Protein AF-A0A529JZS5-F1 (afdb_monomer_lite)

Secondary structure (DSSP, 8-state):
-PPP-S----S-GGGSSTTHHHHHHHHHHHHHHHHHHHHHHTTSS---SSS-HHHHHHHHIIIIIHHHH--

Foldseek 3Di:
DDDPPADDDDDDPQPRDPLSVLVVVLVVLLVVLVVVLVCQVVVNDPPPDPDRSVVSSVCCCVPPNVVSNPD

pLDDT: mean 90.31, std 7.39, range [58.66, 97.0]

Radius of gyration: 17.36 Å; chains: 1; bounding box: 34×27×52 Å

Sequence (71 aa):
MGIPRLRAYSGPAFLSYGFRPFFFLGALHAGLSVMLWLPMYAGELDAHSAFVPVDWHVHEMLFGYLPAIVT

Structure (mmCIF, N/CA/C/O backbone):
data_AF-A0A529JZS5-F1
#
_entry.id   AF-A0A529JZS5-F1
#
loop_
_atom_site.group_PDB
_atom_site.id
_atom_site.type_symbol
_atom_site.label_atom_id
_atom_site.label_alt_id
_atom_site.label_comp_id
_atom_site.label_asym_id
_atom_site.label_entity_id
_atom_site.label_seq_id
_atom_site.pdbx_PDB_ins_code
_atom_site.Cartn_x
_atom_site.Cartn_y
_atom_site.Cartn_z
_atom_site.occupancy
_atom_site.B_iso_or_equiv
_atom_site.auth_seq_id
_atom_site.auth_comp_id
_atom_site.auth_asym_id
_atom_site.auth_atom_id
_atom_site.pdbx_PDB_model_num
ATOM 1 N N . MET A 1 1 ? -14.467 -19.284 31.645 1.00 58.66 1 MET A N 1
ATOM 2 C CA . MET A 1 1 ? -15.060 -18.511 30.532 1.00 58.66 1 MET A CA 1
ATOM 3 C C . MET A 1 1 ? -14.766 -17.044 30.806 1.00 58.66 1 MET A C 1
ATOM 5 O O . MET A 1 1 ? -15.129 -16.576 31.876 1.00 58.66 1 MET A O 1
ATOM 9 N N . GLY A 1 2 ? -13.982 -16.373 29.960 1.00 74.19 2 GLY A N 1
ATOM 10 C CA . GLY A 1 2 ? -13.572 -14.988 30.217 1.00 74.19 2 GLY A CA 1
ATOM 11 C C . GLY A 1 2 ? -14.755 -14.028 30.104 1.00 74.19 2 GLY A C 1
ATOM 12 O O . GLY A 1 2 ? -15.587 -14.193 29.215 1.00 74.19 2 GLY A O 1
ATOM 13 N N . ILE A 1 3 ? -14.834 -13.041 30.999 1.00 78.69 3 ILE A N 1
ATOM 14 C CA . ILE A 1 3 ? -15.843 -11.976 30.928 1.00 78.69 3 ILE A CA 1
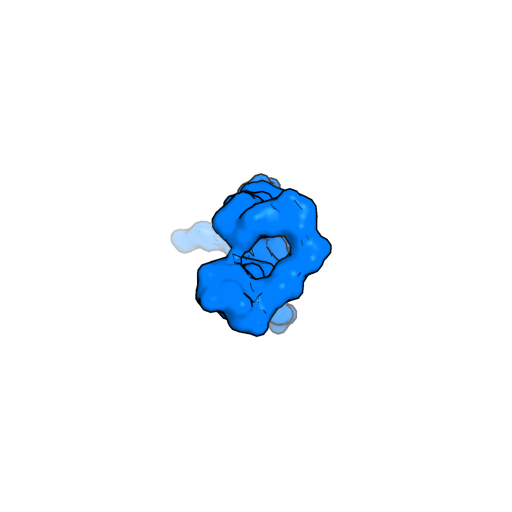ATOM 15 C C . ILE A 1 3 ? -15.648 -11.231 29.595 1.00 78.69 3 ILE A C 1
ATOM 17 O O . ILE A 1 3 ? -14.541 -10.734 29.354 1.00 78.69 3 ILE A O 1
ATOM 21 N N . PRO A 1 4 ? -16.670 -11.134 28.723 1.00 75.56 4 PRO A N 1
ATOM 22 C CA . PRO A 1 4 ? -16.561 -10.384 27.478 1.00 75.56 4 PRO A CA 1
ATOM 23 C C . PRO A 1 4 ? -16.240 -8.920 27.791 1.00 75.56 4 PRO A C 1
ATOM 25 O O . PRO A 1 4 ? -17.018 -8.233 28.448 1.00 75.56 4 PRO A O 1
ATOM 28 N N . ARG A 1 5 ? -15.074 -8.436 27.348 1.00 77.12 5 ARG A N 1
ATOM 29 C CA . ARG A 1 5 ? -14.627 -7.056 27.619 1.00 77.12 5 ARG A CA 1
ATOM 30 C C . ARG A 1 5 ? -15.153 -6.034 26.612 1.00 77.12 5 ARG A C 1
ATOM 32 O O . ARG A 1 5 ? -14.904 -4.844 26.768 1.00 77.12 5 ARG A O 1
ATOM 39 N N . LEU A 1 6 ? -15.853 -6.495 25.579 1.00 77.62 6 LEU A N 1
ATOM 40 C CA . LEU A 1 6 ? -16.305 -5.680 24.460 1.00 77.62 6 LEU A CA 1
ATOM 41 C C . LEU A 1 6 ? -17.825 -5.664 24.404 1.00 77.62 6 LEU A C 1
ATOM 43 O O . LEU A 1 6 ? -18.481 -6.681 24.632 1.00 77.62 6 LEU A O 1
ATOM 47 N N . ARG A 1 7 ? -18.377 -4.494 24.076 1.00 81.00 7 ARG A N 1
ATOM 48 C CA . ARG A 1 7 ? -19.810 -4.331 23.844 1.00 81.00 7 ARG A CA 1
ATOM 49 C C . ARG A 1 7 ? -20.228 -5.219 22.675 1.00 81.00 7 ARG A C 1
ATOM 51 O O . ARG A 1 7 ? -19.540 -5.251 21.658 1.00 81.00 7 ARG A O 1
ATOM 58 N N . ALA A 1 8 ? -21.365 -5.898 22.810 1.00 80.81 8 ALA A N 1
ATOM 59 C CA . ALA A 1 8 ? -21.976 -6.598 21.688 1.00 80.81 8 ALA A CA 1
ATOM 60 C C . ALA A 1 8 ? -22.253 -5.583 20.567 1.00 80.81 8 ALA A C 1
ATOM 62 O O . ALA A 1 8 ? -23.069 -4.675 20.728 1.00 80.81 8 ALA A O 1
ATOM 63 N N . TYR A 1 9 ? -21.512 -5.701 19.469 1.00 84.12 9 TYR A N 1
ATOM 64 C CA . TYR A 1 9 ? -21.631 -4.844 18.298 1.00 84.12 9 TYR A CA 1
ATOM 65 C C . TYR A 1 9 ? -22.342 -5.619 17.190 1.00 84.12 9 TYR A C 1
ATOM 67 O O . TYR A 1 9 ? -21.906 -6.707 16.823 1.00 84.12 9 TYR A O 1
ATOM 75 N N . SER A 1 10 ? -23.434 -5.061 16.672 1.00 87.19 10 SER A N 1
ATOM 76 C CA . SER A 1 10 ? -24.289 -5.678 15.646 1.00 87.19 10 SER A CA 1
ATOM 77 C C . SER A 1 10 ? -24.164 -5.028 14.263 1.00 87.19 10 SER A C 1
ATOM 79 O O . SER A 1 10 ? -24.923 -5.370 13.359 1.00 87.19 10 SER A O 1
ATOM 81 N N . GLY A 1 11 ? -23.247 -4.071 14.088 1.00 88.50 11 GLY A N 1
ATOM 82 C CA . GLY A 1 11 ? -23.023 -3.401 12.807 1.00 88.50 11 GLY A CA 1
ATOM 83 C C . GLY A 1 11 ? -22.043 -4.144 11.882 1.00 88.50 11 GLY A C 1
ATOM 84 O O . GLY A 1 11 ? -21.646 -5.277 12.166 1.00 88.50 11 GLY A O 1
ATOM 85 N N . PRO A 1 12 ? -21.616 -3.509 10.775 1.00 88.88 12 PRO A N 1
ATOM 86 C CA . PRO A 1 12 ? -20.708 -4.112 9.799 1.00 88.88 12 PRO A CA 1
ATOM 87 C C . PRO A 1 12 ? -19.394 -4.598 10.421 1.00 88.88 12 PRO A C 1
ATOM 89 O O . PRO A 1 12 ? -18.722 -3.857 11.137 1.00 88.88 12 PRO A O 1
ATOM 92 N N . ALA A 1 13 ? -18.981 -5.830 10.108 1.00 87.19 13 ALA A N 1
ATOM 93 C CA . ALA A 1 13 ? -17.837 -6.478 10.757 1.00 87.19 13 ALA A CA 1
ATOM 94 C C . ALA A 1 13 ? -16.537 -5.654 10.690 1.00 87.19 13 ALA A C 1
ATOM 96 O O . ALA A 1 13 ? -15.781 -5.624 11.659 1.0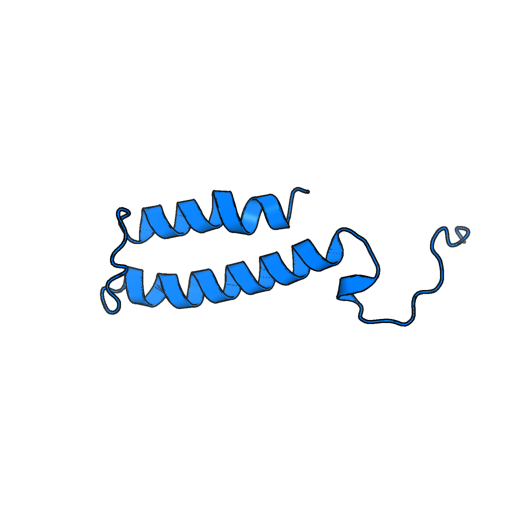0 87.19 13 ALA A O 1
ATOM 97 N N . PHE A 1 14 ? -16.284 -4.948 9.587 1.00 86.81 14 PHE A N 1
ATOM 98 C CA . PHE A 1 14 ? -15.082 -4.126 9.433 1.00 86.81 14 PHE A CA 1
ATOM 99 C C . PHE A 1 14 ? -15.090 -2.847 10.291 1.00 86.81 14 PHE A C 1
ATOM 101 O O . PHE A 1 14 ? -14.029 -2.281 10.501 1.00 86.81 14 PHE A O 1
ATOM 108 N N . LEU A 1 15 ? -16.233 -2.418 10.843 1.00 88.81 15 LEU A N 1
ATOM 109 C CA . LEU A 1 15 ? -16.346 -1.279 11.770 1.00 88.81 15 LEU A CA 1
ATOM 110 C C . LEU A 1 15 ? -16.361 -1.700 13.246 1.00 88.81 15 LEU A C 1
ATOM 112 O O . LEU A 1 15 ? -16.465 -0.857 14.135 1.00 88.81 15 LEU A O 1
ATOM 116 N N . SER A 1 16 ? -16.276 -2.999 13.539 1.00 86.12 16 SER A N 1
ATOM 117 C CA . SER A 1 16 ? -16.475 -3.485 14.907 1.00 86.12 16 SER A CA 1
ATOM 118 C C . SER A 1 16 ? -15.301 -3.199 15.853 1.00 86.12 16 SER A C 1
ATOM 120 O O . SER A 1 16 ? -15.440 -3.384 17.058 1.00 86.12 16 SER A O 1
ATOM 122 N N . TYR A 1 17 ? -14.141 -2.809 15.322 1.00 84.56 17 TYR A N 1
ATOM 123 C CA . TYR A 1 17 ? -12.964 -2.383 16.082 1.00 84.56 17 TYR A CA 1
ATOM 124 C C . TYR A 1 17 ? -12.276 -1.244 15.343 1.00 84.56 17 TYR A C 1
ATOM 126 O O . TYR A 1 17 ? -12.289 -1.232 14.116 1.00 84.56 17 TYR A O 1
ATOM 134 N N . GLY A 1 18 ? -11.606 -0.349 16.073 1.00 85.69 18 GLY A N 1
ATOM 135 C CA . GLY A 1 18 ? -10.930 0.813 15.482 1.00 85.69 18 GLY A CA 1
ATOM 136 C C . GLY A 1 18 ? -9.886 0.470 14.413 1.00 85.69 18 GLY A C 1
ATOM 137 O O . GLY A 1 18 ? -9.711 1.237 13.477 1.00 85.69 18 GLY A O 1
ATOM 138 N N . PHE A 1 19 ? -9.252 -0.703 14.500 1.00 88.56 19 PHE A N 1
ATOM 139 C CA . PHE A 1 19 ? -8.219 -1.142 13.555 1.00 88.56 19 PHE A CA 1
ATOM 140 C C . PHE A 1 19 ? -8.770 -1.859 12.310 1.00 88.56 19 PHE A C 1
ATOM 142 O O . PHE A 1 19 ? -8.143 -1.852 11.256 1.00 88.56 19 PHE A O 1
ATOM 149 N N . ARG A 1 20 ? -9.956 -2.481 12.385 1.00 90.56 20 ARG A N 1
ATOM 150 C CA . ARG A 1 20 ? -10.505 -3.309 11.288 1.00 90.56 20 ARG A CA 1
ATOM 151 C C . ARG A 1 20 ? -10.763 -2.558 9.974 1.00 90.56 20 ARG A C 1
ATOM 153 O O . ARG A 1 20 ? -10.576 -3.192 8.934 1.00 90.56 20 ARG A O 1
ATOM 160 N N . PRO A 1 21 ? -11.132 -1.262 9.969 1.00 93.75 21 PRO A N 1
ATOM 161 C CA . PRO A 1 21 ? -11.243 -0.506 8.730 1.00 93.75 21 PRO A CA 1
ATOM 162 C C . PRO A 1 21 ? -9.908 -0.426 7.989 1.00 93.75 21 PRO A C 1
ATOM 164 O O . PRO A 1 21 ? -9.895 -0.583 6.773 1.00 93.75 21 PRO A O 1
ATOM 167 N N . PHE A 1 22 ? -8.793 -0.259 8.708 1.00 94.25 22 PHE A N 1
ATOM 168 C CA . PHE A 1 22 ? -7.462 -0.183 8.106 1.00 94.25 22 PHE A CA 1
ATOM 169 C C . PHE A 1 22 ? -7.061 -1.511 7.463 1.00 94.25 22 PHE A C 1
ATOM 171 O O . PHE A 1 22 ? -6.688 -1.519 6.297 1.00 94.25 22 PHE A O 1
ATOM 178 N N . PHE A 1 23 ? -7.281 -2.647 8.134 1.00 93.06 23 PHE A N 1
ATOM 179 C CA . PHE A 1 23 ? -7.055 -3.966 7.526 1.00 93.06 23 PHE A CA 1
ATOM 180 C C . PHE A 1 23 ? -7.905 -4.202 6.272 1.00 93.06 23 PHE A C 1
ATOM 182 O O . PHE A 1 23 ? -7.418 -4.745 5.283 1.00 93.06 23 PHE A O 1
ATOM 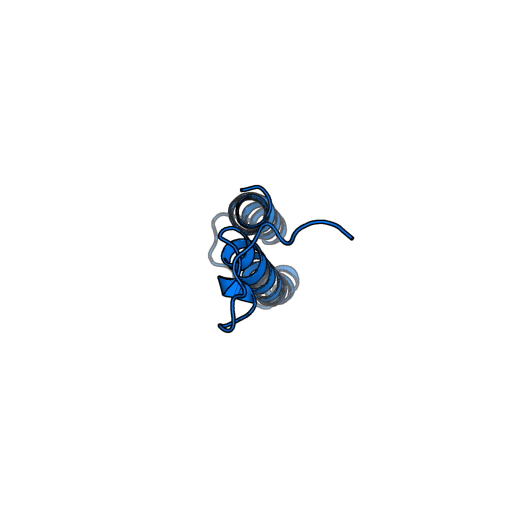189 N N . PHE A 1 24 ? -9.180 -3.804 6.302 1.00 94.25 24 PHE A N 1
ATOM 190 C CA . PHE A 1 24 ? -10.074 -3.965 5.157 1.00 94.25 24 PHE A CA 1
ATOM 191 C C . PHE A 1 24 ? -9.635 -3.102 3.966 1.00 94.25 24 PHE A C 1
ATOM 193 O O . PHE A 1 24 ? -9.520 -3.604 2.848 1.00 94.25 24 PHE A O 1
ATOM 200 N N . LEU A 1 25 ? -9.353 -1.821 4.209 1.00 95.00 25 LEU A N 1
ATOM 201 C CA . LEU A 1 25 ? -8.882 -0.897 3.179 1.00 95.00 25 LEU A CA 1
ATOM 202 C C . LEU A 1 25 ? -7.482 -1.268 2.680 1.00 95.00 25 LEU A C 1
ATOM 204 O O . LEU A 1 25 ? -7.235 -1.177 1.484 1.00 95.00 25 LEU A O 1
ATOM 208 N N . GLY A 1 26 ? -6.600 -1.753 3.555 1.00 95.56 26 GLY A N 1
ATOM 209 C CA . GLY A 1 26 ? -5.281 -2.269 3.197 1.00 95.56 26 GLY A CA 1
ATOM 210 C C . GLY A 1 26 ? -5.368 -3.492 2.285 1.00 95.56 26 GLY A C 1
ATOM 211 O O . GLY A 1 26 ? -4.675 -3.550 1.274 1.00 95.56 26 GLY A O 1
ATOM 212 N N . ALA A 1 27 ? -6.273 -4.435 2.571 1.00 95.19 27 ALA A N 1
ATOM 213 C CA . ALA A 1 27 ? -6.520 -5.585 1.700 1.00 95.19 27 ALA A CA 1
ATOM 214 C C . ALA A 1 27 ? -7.084 -5.168 0.332 1.00 95.19 27 ALA A C 1
ATOM 216 O O . ALA A 1 27 ? -6.646 -5.679 -0.700 1.00 95.19 27 ALA A O 1
ATOM 217 N N . LEU A 1 28 ? -8.022 -4.215 0.314 1.00 96.62 28 LEU A N 1
ATOM 218 C CA . LEU A 1 28 ? -8.565 -3.665 -0.928 1.00 96.62 28 LEU A CA 1
ATOM 219 C C . LEU A 1 28 ? -7.473 -2.968 -1.749 1.00 96.62 28 LEU A C 1
ATOM 221 O O . LEU A 1 28 ? -7.342 -3.225 -2.943 1.00 96.62 28 LEU A O 1
ATOM 225 N N . HIS A 1 29 ? -6.664 -2.131 -1.100 1.00 96.31 29 HIS A N 1
ATOM 226 C CA . HIS A 1 29 ? -5.539 -1.440 -1.716 1.00 96.31 29 HIS A CA 1
ATOM 227 C C . HIS A 1 29 ? -4.521 -2.427 -2.296 1.00 96.31 29 HIS A C 1
ATOM 229 O O . HIS A 1 29 ? -4.140 -2.278 -3.451 1.00 96.31 29 HIS A O 1
ATOM 235 N N . ALA A 1 30 ? -4.142 -3.475 -1.558 1.00 96.38 30 ALA A N 1
ATOM 236 C CA . ALA A 1 30 ? -3.231 -4.505 -2.053 1.00 96.38 30 ALA A CA 1
ATOM 237 C C . ALA A 1 30 ? -3.779 -5.206 -3.306 1.00 96.38 30 ALA A C 1
ATOM 239 O O . ALA A 1 30 ? -3.061 -5.358 -4.292 1.00 96.38 30 ALA A O 1
ATOM 240 N N . GLY A 1 31 ? -5.063 -5.582 -3.298 1.00 97.00 31 GLY A N 1
ATOM 241 C CA . GLY A 1 31 ? -5.711 -6.190 -4.460 1.00 97.00 31 GLY A CA 1
ATOM 242 C C . GLY A 1 31 ? -5.682 -5.275 -5.687 1.00 97.00 31 GLY A C 1
ATOM 243 O O . GLY A 1 31 ? -5.271 -5.701 -6.764 1.00 97.00 31 GLY A O 1
ATOM 244 N N . LEU A 1 32 ? -6.057 -4.005 -5.518 1.00 96.75 32 LEU A N 1
ATOM 245 C CA . LEU A 1 32 ? -6.033 -3.016 -6.600 1.00 96.75 32 LEU A CA 1
ATOM 246 C C . LEU A 1 32 ? -4.611 -2.728 -7.097 1.00 96.75 32 LEU A C 1
ATOM 248 O O . LEU A 1 32 ? -4.389 -2.651 -8.302 1.00 96.75 32 LEU A O 1
ATOM 252 N N . SER A 1 33 ? -3.646 -2.621 -6.185 1.00 95.75 33 SER A N 1
ATOM 253 C CA . SER A 1 33 ? -2.242 -2.371 -6.511 1.00 95.75 33 SER A CA 1
ATOM 254 C C . SER A 1 33 ? -1.666 -3.497 -7.374 1.00 95.75 33 SER A C 1
ATOM 256 O O . SER A 1 33 ? -1.023 -3.221 -8.381 1.00 95.75 33 SER A O 1
ATOM 258 N N . VAL A 1 34 ? -1.982 -4.765 -7.078 1.00 95.88 34 VAL A N 1
ATOM 259 C CA . VAL A 1 34 ? -1.575 -5.907 -7.921 1.00 95.88 34 VAL A CA 1
ATOM 260 C C . VAL A 1 34 ? -2.252 -5.876 -9.294 1.00 95.88 34 VAL A C 1
ATOM 262 O O . VAL A 1 34 ? -1.589 -6.127 -10.301 1.00 95.88 34 VAL A O 1
ATOM 265 N N . MET A 1 35 ? -3.547 -5.548 -9.358 1.00 96.19 35 MET A N 1
ATOM 266 C CA . MET A 1 35 ? -4.274 -5.447 -10.633 1.00 96.19 35 MET A CA 1
ATOM 267 C C . MET A 1 35 ? -3.704 -4.360 -11.552 1.00 96.19 35 MET A C 1
ATOM 269 O O . MET A 1 35 ? -3.721 -4.530 -12.767 1.00 96.19 35 MET A O 1
ATOM 273 N N . LEU A 1 36 ? -3.187 -3.266 -10.987 1.00 94.62 36 LEU A N 1
ATOM 274 C CA . LEU A 1 36 ? -2.509 -2.207 -11.740 1.00 94.62 36 LEU A CA 1
ATOM 275 C C . LEU A 1 36 ? -1.061 -2.572 -12.073 1.00 94.62 36 LEU A C 1
ATOM 277 O O . LEU A 1 36 ? -0.591 -2.313 -13.178 1.00 94.62 36 LEU A O 1
ATOM 281 N N . TRP A 1 37 ? -0.357 -3.210 -11.140 1.00 96.25 37 TRP A N 1
ATOM 282 C CA . TRP A 1 37 ? 1.055 -3.518 -11.306 1.00 96.25 37 TRP A CA 1
ATOM 283 C C . TRP A 1 37 ? 1.327 -4.551 -12.399 1.00 96.25 37 TRP A C 1
ATOM 285 O O . TRP A 1 37 ? 2.276 -4.386 -13.157 1.00 96.25 37 TRP 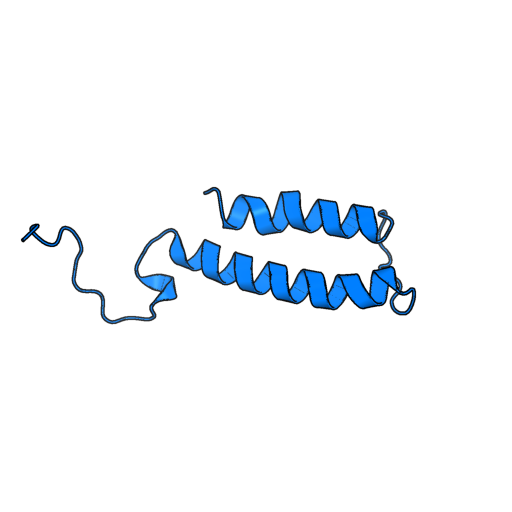A O 1
ATOM 295 N N . LEU A 1 38 ? 0.514 -5.605 -12.509 1.00 96.12 38 LEU A N 1
ATOM 296 C CA . LEU A 1 38 ? 0.724 -6.660 -13.507 1.00 96.12 38 LEU A CA 1
ATOM 297 C C . LEU A 1 38 ? 0.781 -6.137 -14.958 1.00 96.12 38 LEU A C 1
ATOM 299 O O . LEU A 1 38 ? 1.768 -6.429 -15.636 1.00 96.12 38 LEU A O 1
ATOM 303 N N . PRO A 1 39 ? -0.194 -5.346 -15.451 1.00 95.38 39 PRO A N 1
ATOM 304 C CA . PRO A 1 39 ? -0.119 -4.789 -16.801 1.00 95.38 39 PRO A CA 1
ATOM 305 C C . PRO A 1 39 ? 0.993 -3.739 -16.948 1.00 95.38 39 PRO A C 1
ATOM 307 O O . PRO A 1 39 ? 1.603 -3.656 -18.014 1.00 95.38 39 PRO A O 1
ATOM 310 N N . MET A 1 40 ? 1.327 -2.988 -15.887 1.00 94.44 40 MET A N 1
ATOM 311 C CA . MET A 1 40 ? 2.493 -2.091 -15.892 1.00 94.44 40 MET A CA 1
ATOM 312 C C . MET A 1 40 ? 3.805 -2.860 -16.058 1.00 94.44 40 MET A C 1
ATOM 314 O O . MET A 1 40 ? 4.677 -2.468 -16.829 1.00 94.44 40 MET A O 1
ATOM 318 N N . TYR A 1 41 ? 3.946 -3.976 -15.347 1.00 93.94 41 TYR A N 1
ATOM 319 C CA . TYR A 1 41 ? 5.119 -4.838 -15.406 1.00 93.94 41 TYR A CA 1
ATOM 320 C C . TYR A 1 41 ? 5.239 -5.554 -16.758 1.00 93.94 41 TYR A C 1
ATOM 322 O O . TYR A 1 41 ? 6.343 -5.699 -17.277 1.00 93.94 41 TYR A O 1
ATOM 330 N N . ALA A 1 42 ? 4.113 -5.952 -17.356 1.00 94.62 42 ALA A N 1
ATOM 331 C CA . ALA A 1 42 ? 4.065 -6.546 -18.693 1.00 94.62 42 ALA A CA 1
ATOM 332 C C . ALA A 1 42 ? 4.337 -5.536 -19.829 1.00 94.62 42 ALA A C 1
ATOM 334 O O . ALA A 1 42 ? 4.522 -5.944 -20.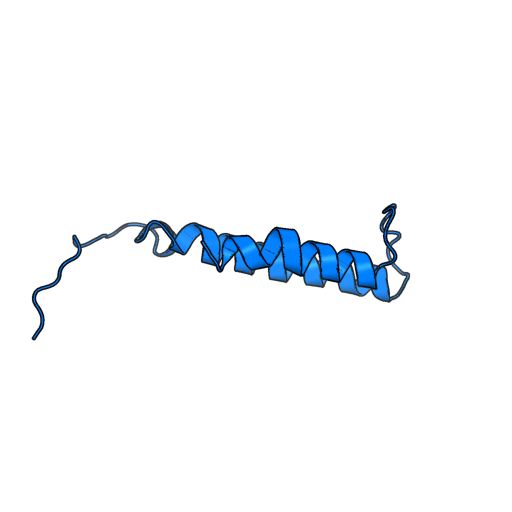974 1.00 94.62 42 ALA A O 1
ATOM 335 N N . GLY A 1 43 ? 4.370 -4.233 -19.528 1.00 92.50 43 GLY A N 1
ATOM 336 C CA . GLY A 1 43 ? 4.533 -3.169 -20.521 1.00 92.50 43 GLY A CA 1
ATOM 337 C C . GLY A 1 43 ? 3.262 -2.863 -21.321 1.00 92.50 43 GLY A C 1
ATOM 338 O O . GLY A 1 43 ? 3.331 -2.163 -22.327 1.00 92.50 43 GLY A O 1
ATOM 339 N N . GLU A 1 44 ? 2.107 -3.373 -20.888 1.00 93.12 44 GLU A N 1
ATOM 340 C CA . GLU A 1 44 ? 0.802 -3.117 -21.512 1.00 93.12 44 GLU A CA 1
ATOM 341 C C . GLU A 1 44 ? 0.181 -1.795 -21.043 1.00 93.12 44 GLU A C 1
ATOM 343 O O . GLU A 1 44 ? -0.667 -1.225 -21.730 1.00 93.12 44 GLU A O 1
ATOM 348 N N . LEU A 1 45 ? 0.602 -1.303 -19.875 1.00 90.69 45 LEU A N 1
ATOM 349 C CA . LEU A 1 45 ? 0.118 -0.065 -19.280 1.00 90.69 45 LEU A CA 1
ATOM 350 C C . LEU A 1 45 ? 1.297 0.840 -18.921 1.00 90.69 45 LEU A C 1
ATOM 352 O O . LEU A 1 45 ? 2.137 0.482 -18.097 1.00 90.69 45 LEU A O 1
ATOM 356 N N . ASP A 1 46 ? 1.352 2.025 -19.528 1.00 85.88 46 ASP A N 1
ATOM 357 C CA . ASP A 1 46 ? 2.324 3.041 -19.134 1.00 85.88 46 ASP A CA 1
ATOM 358 C C . ASP A 1 46 ? 1.853 3.701 -17.834 1.00 85.88 46 ASP A C 1
ATOM 360 O O . ASP A 1 46 ? 0.757 4.258 -17.747 1.00 85.88 46 ASP A O 1
ATOM 364 N N . ALA A 1 47 ? 2.680 3.599 -16.799 1.00 80.38 47 ALA A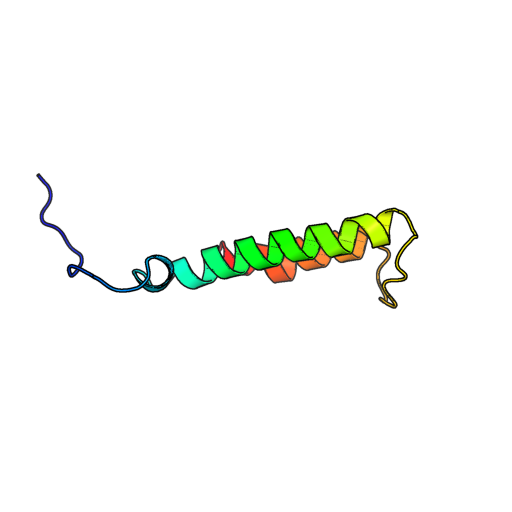 N 1
ATOM 365 C CA . ALA A 1 47 ? 2.370 4.114 -15.476 1.00 80.38 47 ALA A CA 1
ATOM 366 C C . ALA A 1 47 ? 2.402 5.647 -15.419 1.00 80.38 47 ALA A C 1
ATOM 368 O O . ALA A 1 47 ? 1.909 6.222 -14.449 1.00 80.38 47 ALA A O 1
ATOM 369 N N . HIS A 1 48 ? 3.050 6.299 -16.399 1.00 85.00 48 HIS A N 1
ATOM 370 C CA . HIS A 1 48 ? 3.361 7.735 -16.381 1.00 85.00 48 HIS A CA 1
ATOM 371 C C . HIS A 1 48 ? 3.927 8.207 -15.026 1.00 85.00 48 HIS A C 1
ATOM 373 O O . HIS A 1 48 ? 3.687 9.325 -14.570 1.00 85.00 48 HIS A O 1
ATOM 379 N N . SER A 1 49 ? 4.663 7.318 -14.361 1.00 85.50 49 SER A N 1
ATOM 380 C CA . SER A 1 49 ? 5.246 7.522 -13.043 1.00 85.50 49 SER A CA 1
ATOM 381 C C . SER A 1 49 ? 6.722 7.884 -13.176 1.00 85.50 49 SER A C 1
ATOM 383 O O . SER A 1 49 ? 7.376 7.530 -14.155 1.00 85.50 49 SER A O 1
ATOM 385 N N . ALA A 1 50 ? 7.273 8.547 -12.159 1.00 91.00 50 ALA A N 1
ATOM 386 C CA . ALA A 1 50 ? 8.720 8.729 -12.042 1.00 91.00 50 ALA A CA 1
ATOM 387 C C . ALA A 1 50 ? 9.457 7.409 -11.729 1.00 91.00 50 ALA A C 1
ATOM 389 O O . ALA A 1 50 ? 10.678 7.345 -11.852 1.00 91.00 50 ALA A O 1
ATOM 390 N N . PHE A 1 51 ? 8.725 6.374 -11.309 1.00 90.94 51 PHE A N 1
ATOM 391 C CA . PHE A 1 51 ? 9.266 5.070 -10.951 1.00 90.94 51 PHE A CA 1
ATOM 392 C C . PHE A 1 51 ? 9.117 4.064 -12.090 1.00 90.94 51 PHE A C 1
ATOM 394 O O . PHE A 1 51 ? 8.095 4.027 -12.778 1.00 90.94 51 PHE A O 1
ATOM 401 N N . VAL A 1 52 ? 10.107 3.178 -12.228 1.00 93.81 52 VAL A N 1
ATOM 402 C CA . VAL A 1 52 ? 9.929 1.949 -13.013 1.00 93.81 52 VAL A CA 1
ATOM 403 C C . VAL A 1 52 ? 8.886 1.047 -12.331 1.00 93.81 52 VAL A C 1
ATOM 405 O O . VAL A 1 52 ? 8.707 1.142 -11.114 1.00 93.81 52 VAL A O 1
ATOM 408 N N . PRO A 1 53 ? 8.203 0.139 -13.057 1.00 93.19 53 PRO A N 1
ATOM 409 C CA . PRO A 1 53 ? 7.074 -0.620 -12.508 1.00 93.19 53 PRO A CA 1
ATOM 410 C C . PRO A 1 53 ? 7.375 -1.381 -11.209 1.00 93.19 53 PRO A C 1
ATOM 412 O O . PRO A 1 53 ? 6.523 -1.471 -10.329 1.00 93.19 53 PRO A O 1
ATOM 415 N N . VAL A 1 54 ? 8.586 -1.928 -11.067 1.00 94.62 54 VAL A N 1
ATOM 416 C CA . VAL A 1 54 ? 9.007 -2.631 -9.842 1.00 94.62 54 VAL A CA 1
ATOM 417 C C . VAL A 1 54 ? 9.123 -1.664 -8.662 1.00 94.62 54 VAL A C 1
ATOM 419 O O . VAL A 1 54 ? 8.559 -1.931 -7.603 1.00 94.62 54 VAL A O 1
ATOM 422 N N . ASP A 1 55 ? 9.792 -0.528 -8.855 1.00 96.19 55 ASP A N 1
ATOM 423 C CA . ASP A 1 55 ? 9.965 0.491 -7.815 1.00 96.19 55 ASP A CA 1
ATOM 424 C C . ASP A 1 55 ? 8.620 1.096 -7.400 1.00 96.19 55 ASP A C 1
ATOM 426 O O . ASP A 1 55 ? 8.390 1.335 -6.215 1.00 96.19 55 ASP A O 1
ATOM 430 N N . TRP A 1 56 ? 7.698 1.267 -8.354 1.00 96.25 56 TRP A N 1
ATOM 431 C CA . TRP A 1 56 ? 6.325 1.682 -8.072 1.00 96.25 56 TRP A CA 1
ATOM 432 C C . TRP A 1 56 ? 5.624 0.693 -7.132 1.00 96.25 56 TRP A C 1
ATOM 434 O O . TRP A 1 56 ? 5.067 1.094 -6.116 1.00 96.25 56 TRP A O 1
ATOM 444 N N . HIS A 1 57 ? 5.712 -0.610 -7.407 1.00 96.44 57 HIS A N 1
ATOM 445 C CA . HIS A 1 57 ? 5.100 -1.623 -6.544 1.00 96.44 57 HIS A CA 1
ATOM 446 C C . HIS A 1 57 ? 5.696 -1.637 -5.138 1.00 96.44 57 HIS A C 1
ATOM 448 O O . HIS A 1 57 ? 4.961 -1.709 -4.154 1.00 96.44 57 HIS A O 1
ATOM 454 N N . VAL A 1 58 ? 7.022 -1.522 -5.030 1.00 96.94 58 VAL A N 1
ATOM 455 C CA . VAL A 1 58 ? 7.706 -1.422 -3.734 1.00 96.94 58 VAL A CA 1
ATOM 456 C C . VAL A 1 58 ? 7.222 -0.194 -2.961 1.00 96.94 58 VAL A C 1
ATOM 458 O O . VAL A 1 58 ? 6.946 -0.297 -1.764 1.00 96.94 58 VAL A O 1
ATOM 461 N N . HIS A 1 59 ? 7.071 0.949 -3.634 1.00 96.06 59 HIS A N 1
ATOM 462 C CA . HIS A 1 59 ? 6.538 2.166 -3.031 1.00 96.06 59 HIS A CA 1
ATOM 463 C C . HIS A 1 59 ? 5.121 1.955 -2.473 1.00 96.06 59 HIS A C 1
ATOM 465 O O . HIS A 1 59 ? 4.887 2.230 -1.296 1.00 96.06 59 HIS A O 1
ATOM 471 N N . GLU A 1 60 ? 4.201 1.397 -3.264 1.00 95.69 60 GLU A N 1
ATOM 472 C CA . GLU A 1 60 ? 2.824 1.124 -2.823 1.00 95.69 60 GLU A CA 1
ATOM 473 C C . GLU A 1 60 ? 2.774 0.143 -1.635 1.00 95.69 60 GLU A C 1
ATOM 475 O O . GLU A 1 60 ? 1.987 0.321 -0.700 1.00 95.69 60 GLU A O 1
ATOM 480 N N . MET A 1 61 ? 3.658 -0.863 -1.595 1.00 96.06 61 MET A N 1
ATOM 481 C CA . MET A 1 61 ? 3.732 -1.794 -0.461 1.00 96.06 61 MET A CA 1
ATOM 482 C C . MET A 1 61 ? 4.228 -1.128 0.828 1.00 96.06 61 MET A C 1
ATOM 484 O O . MET A 1 61 ? 3.706 -1.420 1.905 1.00 96.06 61 MET A O 1
ATOM 488 N N . LEU A 1 62 ? 5.214 -0.232 0.734 1.00 96.44 62 LEU A N 1
ATOM 489 C CA . LEU A 1 62 ? 5.819 0.426 1.896 1.00 96.44 62 LEU A CA 1
ATOM 490 C C . LEU A 1 62 ? 4.983 1.588 2.436 1.00 96.44 62 LEU A C 1
ATOM 492 O O . LEU A 1 62 ? 4.893 1.753 3.651 1.00 96.44 62 LEU A O 1
ATOM 496 N N . PHE A 1 63 ? 4.390 2.395 1.557 1.00 94.25 63 PHE A N 1
ATOM 497 C CA . PHE A 1 63 ? 3.721 3.640 1.943 1.00 94.25 63 PHE A CA 1
ATOM 498 C C . PHE A 1 63 ? 2.192 3.562 1.888 1.00 94.25 63 PHE A C 1
ATOM 500 O O . PHE A 1 63 ? 1.530 4.380 2.523 1.00 94.25 63 PHE A O 1
ATOM 507 N N . GLY A 1 64 ? 1.625 2.575 1.189 1.00 93.12 64 GLY A N 1
ATOM 508 C CA . GLY A 1 64 ? 0.185 2.317 1.152 1.00 93.12 64 GLY A CA 1
ATOM 509 C C . GLY A 1 64 ? -0.216 1.152 2.053 1.00 93.12 64 GLY A C 1
ATOM 510 O O . GLY A 1 64 ? -0.911 1.332 3.054 1.00 93.12 64 GLY A O 1
ATOM 511 N N . TYR A 1 65 ? 0.243 -0.057 1.721 1.00 95.12 65 TYR A N 1
ATOM 512 C CA . TYR A 1 65 ? -0.175 -1.280 2.414 1.00 95.12 65 TYR A CA 1
ATOM 513 C C . TYR A 1 65 ? 0.353 -1.380 3.852 1.00 95.12 65 TYR A C 1
ATOM 515 O O . TYR A 1 65 ? -0.435 -1.567 4.777 1.00 95.12 65 TYR A O 1
ATOM 523 N N . LEU A 1 66 ? 1.667 -1.246 4.065 1.00 95.38 66 LEU A N 1
ATOM 524 C CA . LEU A 1 66 ? 2.289 -1.410 5.383 1.00 95.38 66 LEU A CA 1
ATOM 525 C C . LEU A 1 66 ? 1.637 -0.546 6.485 1.00 95.38 66 LEU A C 1
ATOM 527 O O . LEU A 1 66 ? 1.255 -1.116 7.512 1.00 95.38 66 LEU A O 1
ATOM 531 N N . PRO A 1 67 ? 1.449 0.781 6.315 1.00 93.94 67 PRO A N 1
ATOM 532 C CA . PRO A 1 67 ? 0.822 1.593 7.353 1.00 93.94 67 PRO A CA 1
ATOM 533 C C . PRO A 1 67 ? -0.650 1.239 7.575 1.00 93.94 67 PRO A C 1
ATOM 535 O O . PRO A 1 67 ? -1.134 1.425 8.677 1.00 93.94 67 PRO A O 1
ATOM 538 N N . ALA A 1 68 ? -1.372 0.678 6.601 1.00 93.31 68 ALA A N 1
ATOM 539 C CA . ALA A 1 68 ? -2.743 0.211 6.832 1.00 93.31 68 ALA A CA 1
ATOM 540 C C . ALA A 1 68 ? -2.819 -1.047 7.728 1.00 93.31 68 ALA A C 1
ATOM 542 O O . ALA A 1 68 ? -3.887 -1.386 8.232 1.00 93.31 68 ALA A O 1
ATOM 543 N N . ILE A 1 69 ? -1.707 -1.761 7.917 1.00 92.50 69 ILE A N 1
ATOM 544 C CA . ILE A 1 69 ? -1.645 -3.001 8.704 1.00 92.50 69 ILE A CA 1
ATOM 545 C C . ILE A 1 69 ? -0.946 -2.783 10.051 1.00 92.50 69 ILE A C 1
ATOM 547 O O . ILE A 1 69 ? -1.324 -3.402 11.045 1.00 92.50 69 ILE A O 1
ATOM 551 N N . VAL A 1 70 ? 0.072 -1.917 10.092 1.00 89.75 70 VAL A N 1
ATOM 552 C CA . VAL A 1 70 ? 0.939 -1.674 11.261 1.00 89.75 70 VAL A CA 1
ATOM 553 C C . VAL A 1 70 ? 0.605 -0.326 11.927 1.00 89.75 70 VAL A C 1
ATOM 555 O O . VAL A 1 70 ? 1.486 0.497 12.169 1.00 89.75 70 VAL A O 1
ATOM 558 N N . THR A 1 71 ? -0.679 -0.091 12.204 1.00 69.94 71 THR A N 1
ATOM 559 C CA . THR A 1 71 ? -1.196 1.035 13.020 1.00 69.94 71 THR A CA 1
ATOM 560 C C . THR A 1 71 ? -1.695 0.554 14.367 1.00 69.94 71 THR A C 1
ATOM 562 O O . THR A 1 71 ? -1.352 1.193 15.383 1.00 69.94 71 THR A O 1
#